Protein AF-A0A1M6DGV3-F1 (afdb_monomer_lite)

Organism: NCBI:txid1122934

Radius of gyration: 14.49 Å; chains: 1; bounding box: 33×33×36 Å

Sequence (141 aa):
MMNKRNLQEKLEALLSDGYGMMAEMGMEPFGEEERSLTAEIFCTYPDIEKGLNLAAAGQCFYCFCSLHNRIEENETAATLLGDYFFSRFSHFLIPLDSRQLIEEFSLYLQEESKDGVDGNRIFDTEKYRIFLNHISSEVEV

pLDDT: mean 90.17, std 9.99, range [46.84, 98.12]

Foldseek 3Di:
DADLVVLLVVLCVLCVVLQVLCVVQPHDGDDPCLSSLLSVQLRPQPDPLLSSLLSNLLSLQSLLQQLVVVCVRPVVSSVVSNVVSNVSSCVSVVVLVFPVVVVLSVVVVVVQVVVPVVPPDDPDVVVSSVSSNCCRPPGDD

Secondary structure (DSSP, 8-state):
---HHHHHHHHHHHHHHHHHHHHHTTPPPPPHHHHHHHHHHHTT-SSHHHHHHHHHHHHHHHHHHHHHHTTTT-HHHHHHHHHHHHHHHHHHHGGG--HHHHHHHHHHHHHHHHHHTTS-----HHHHHHHHHHHHHHS--

Structure (mmCIF, N/CA/C/O backbone):
data_AF-A0A1M6DGV3-F1
#
_entry.id   AF-A0A1M6DGV3-F1
#
loop_
_atom_site.group_PDB
_atom_site.id
_atom_site.type_symbol
_atom_site.label_atom_id
_atom_site.label_alt_id
_atom_site.label_comp_id
_atom_site.label_asym_id
_atom_site.label_entity_id
_atom_site.label_seq_id
_atom_site.pdbx_PDB_ins_code
_atom_site.Cartn_x
_atom_site.Cartn_y
_atom_site.Cartn_z
_atom_site.occupancy
_atom_site.B_iso_or_equiv
_atom_site.auth_seq_id
_atom_site.auth_comp_id
_atom_site.auth_asym_id
_atom_site.auth_atom_id
_atom_site.pdbx_PDB_model_num
ATOM 1 N N . MET A 1 1 ? -9.361 -10.117 17.135 1.00 63.41 1 MET A N 1
ATOM 2 C CA . MET A 1 1 ? -7.967 -10.106 16.646 1.00 63.41 1 MET A CA 1
ATOM 3 C C . MET A 1 1 ? -7.779 -11.246 15.665 1.00 63.41 1 MET A C 1
ATOM 5 O O . MET A 1 1 ? -8.182 -12.367 15.965 1.00 63.41 1 MET A O 1
ATOM 9 N N . MET A 1 2 ? -7.225 -10.952 14.494 1.00 81.12 2 MET A N 1
ATOM 10 C CA . MET A 1 2 ? -6.941 -11.932 13.446 1.00 81.12 2 MET A CA 1
ATOM 11 C C . MET A 1 2 ? -5.471 -12.344 13.565 1.00 81.12 2 MET A C 1
ATOM 1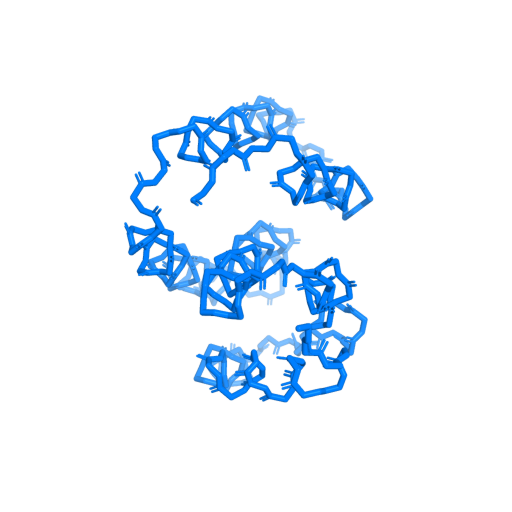3 O O . MET A 1 2 ? -4.626 -11.501 13.833 1.00 81.12 2 MET A O 1
ATOM 17 N N . ASN A 1 3 ? -5.122 -13.624 13.413 1.00 87.38 3 ASN A N 1
ATOM 18 C CA . ASN A 1 3 ? -3.695 -13.963 13.431 1.00 87.38 3 ASN A CA 1
ATOM 19 C C . ASN A 1 3 ? -3.013 -13.447 12.144 1.00 87.38 3 ASN A C 1
ATOM 21 O O . ASN A 1 3 ? -3.653 -13.363 11.093 1.00 87.38 3 ASN A O 1
ATOM 25 N N . LYS A 1 4 ? -1.719 -13.100 12.230 1.00 90.25 4 LYS A N 1
ATOM 26 C CA . LYS A 1 4 ? -0.932 -12.533 11.114 1.00 90.25 4 LYS A CA 1
ATOM 27 C C . LYS A 1 4 ? -1.109 -13.327 9.819 1.00 90.25 4 LYS A C 1
ATOM 29 O O . LYS A 1 4 ? -1.383 -12.751 8.774 1.00 90.25 4 LYS A O 1
ATOM 34 N N . ARG A 1 5 ? -1.010 -14.657 9.908 1.00 90.69 5 ARG A N 1
ATOM 35 C CA . ARG A 1 5 ? -1.108 -15.554 8.752 1.00 90.69 5 ARG A CA 1
ATOM 36 C C . ARG A 1 5 ? -2.456 -15.452 8.036 1.00 90.69 5 ARG A C 1
ATOM 38 O O . ARG A 1 5 ? -2.480 -15.358 6.818 1.00 90.69 5 ARG A O 1
ATOM 45 N N . ASN A 1 6 ? -3.568 -15.426 8.772 1.00 92.06 6 ASN A N 1
ATOM 46 C CA . ASN A 1 6 ? -4.893 -15.308 8.164 1.00 92.06 6 ASN A CA 1
ATOM 47 C C . ASN A 1 6 ? -5.096 -13.942 7.496 1.00 92.06 6 ASN A C 1
ATOM 49 O O . ASN A 1 6 ? -5.713 -13.872 6.436 1.00 92.06 6 ASN A O 1
ATOM 53 N N . LEU A 1 7 ? -4.572 -12.865 8.094 1.00 93.00 7 LEU A N 1
ATOM 54 C CA . LEU A 1 7 ? -4.618 -11.539 7.476 1.00 93.00 7 LEU A CA 1
ATOM 55 C C . LEU A 1 7 ? -3.773 -11.491 6.201 1.00 93.00 7 LEU A C 1
ATOM 57 O O . LEU A 1 7 ? -4.259 -11.010 5.184 1.00 93.00 7 LEU A O 1
ATOM 61 N N . GLN A 1 8 ? -2.563 -12.048 6.231 1.00 94.19 8 GLN A N 1
ATOM 62 C CA . GLN A 1 8 ? -1.700 -12.139 5.057 1.00 94.19 8 GLN A CA 1
ATOM 63 C C . GLN A 1 8 ? -2.378 -12.905 3.913 1.00 94.19 8 GLN A C 1
ATOM 65 O O . GLN A 1 8 ? -2.460 -12.382 2.810 1.00 94.19 8 GLN A O 1
ATOM 70 N N . GLU A 1 9 ? -2.940 -14.089 4.177 1.00 94.88 9 GLU A N 1
ATOM 71 C CA . GLU A 1 9 ? -3.641 -14.891 3.161 1.00 94.88 9 GLU A CA 1
ATOM 72 C C . GLU A 1 9 ? -4.814 -14.118 2.526 1.00 94.88 9 GLU A C 1
ATOM 74 O O . GLU A 1 9 ? -5.022 -14.167 1.313 1.00 94.88 9 GLU A O 1
ATOM 79 N N . LYS A 1 10 ? -5.568 -13.352 3.327 1.00 95.69 10 LYS A N 1
ATOM 80 C CA . LYS A 1 10 ? -6.653 -12.500 2.815 1.00 95.69 10 LYS A CA 1
ATOM 81 C C . LYS A 1 10 ? -6.139 -11.324 1.990 1.00 95.69 10 LYS A C 1
ATOM 83 O O . LYS A 1 10 ? -6.730 -11.022 0.959 1.00 95.69 10 LYS A O 1
ATOM 88 N N . LEU A 1 11 ? -5.069 -10.664 2.428 1.00 95.44 11 LEU A N 1
ATOM 89 C CA . LEU A 1 11 ? -4.461 -9.554 1.693 1.00 95.44 11 LEU A CA 1
ATOM 90 C C . LEU A 1 11 ? -3.899 -10.018 0.352 1.00 95.44 11 LEU A C 1
ATOM 92 O O . LEU A 1 11 ? -4.175 -9.395 -0.670 1.00 95.44 11 LEU A O 1
ATOM 96 N N . GLU A 1 12 ? -3.189 -11.145 0.336 1.00 94.31 12 GLU A N 1
ATOM 97 C CA . GLU A 1 12 ? -2.680 -11.747 -0.895 1.00 94.31 12 GLU A CA 1
ATOM 98 C C . GLU A 1 12 ? -3.820 -12.096 -1.853 1.00 94.31 12 GLU A C 1
ATOM 100 O O . GLU A 1 12 ? -3.728 -11.797 -3.041 1.00 94.31 12 GLU A O 1
ATOM 105 N N . ALA A 1 13 ? -4.934 -12.640 -1.352 1.00 96.31 13 ALA A N 1
ATOM 106 C CA . ALA A 1 13 ? -6.110 -12.894 -2.180 1.00 96.31 13 ALA A CA 1
ATOM 107 C C . ALA A 1 13 ? -6.705 -11.597 -2.760 1.00 96.31 13 ALA A C 1
ATOM 109 O O . ALA A 1 13 ? -6.991 -11.538 -3.956 1.00 96.31 13 ALA A O 1
ATOM 110 N N . LEU A 1 14 ? -6.847 -10.542 -1.948 1.00 96.62 14 LEU A N 1
ATOM 111 C CA . LEU A 1 14 ? -7.385 -9.244 -2.379 1.00 96.62 14 LEU A CA 1
ATOM 112 C C . LEU A 1 14 ? -6.508 -8.544 -3.427 1.00 96.62 14 LEU A C 1
ATOM 114 O O . LEU A 1 14 ? -7.033 -7.793 -4.255 1.00 96.62 14 LEU A O 1
ATOM 118 N N . LEU A 1 15 ? -5.194 -8.761 -3.376 1.00 95.94 15 LEU A N 1
ATOM 119 C CA . LEU A 1 15 ? -4.199 -8.098 -4.226 1.00 95.94 15 LEU A CA 1
ATOM 120 C C . LEU A 1 15 ? -3.666 -8.990 -5.351 1.00 95.94 15 LEU A C 1
ATOM 122 O O . LEU A 1 15 ? -2.869 -8.524 -6.166 1.00 95.94 15 LEU A O 1
ATOM 126 N N . SER A 1 16 ? -4.132 -10.237 -5.420 1.00 95.44 16 SER A N 1
ATOM 127 C CA . SER A 1 16 ? -3.675 -11.255 -6.369 1.00 95.44 16 SER A CA 1
ATOM 128 C C . SER A 1 16 ? -3.702 -10.778 -7.820 1.00 95.44 16 SER A C 1
ATOM 130 O O . SER A 1 16 ? -2.713 -10.966 -8.521 1.00 95.44 16 SER A O 1
ATOM 132 N N . ASP A 1 17 ? -4.761 -10.080 -8.241 1.00 95.25 17 ASP A N 1
ATOM 133 C CA . ASP A 1 17 ? -4.861 -9.506 -9.589 1.00 95.25 17 ASP A CA 1
ATOM 134 C C . ASP A 1 17 ? -3.718 -8.525 -9.886 1.00 95.25 17 ASP A C 1
ATOM 136 O O . ASP A 1 17 ? -3.099 -8.591 -10.942 1.00 95.25 17 ASP A O 1
ATOM 140 N N . GLY A 1 18 ? -3.387 -7.643 -8.934 1.00 94.88 18 GLY A N 1
ATOM 141 C CA . GLY A 1 18 ? -2.299 -6.677 -9.104 1.00 94.88 18 GLY A CA 1
ATOM 142 C C . GLY A 1 18 ? -0.939 -7.360 -9.206 1.00 94.88 18 GLY A C 1
ATOM 143 O O . GLY A 1 18 ? -0.139 -7.026 -10.075 1.00 94.88 18 GLY A O 1
ATOM 144 N N . TYR A 1 19 ? -0.693 -8.360 -8.357 1.00 94.31 19 TYR A N 1
ATOM 145 C CA . TYR A 1 19 ? 0.537 -9.154 -8.412 1.00 94.31 19 TYR A CA 1
ATOM 146 C C . TYR A 1 19 ? 0.633 -10.011 -9.681 1.00 94.31 19 TYR A C 1
ATOM 148 O O . TYR A 1 19 ? 1.723 -10.170 -10.226 1.00 94.31 19 TYR A O 1
ATOM 156 N N . GLY A 1 20 ? -0.492 -10.527 -10.181 1.00 95.06 20 GLY A N 1
ATOM 157 C CA . GLY A 1 20 ? -0.563 -11.228 -11.461 1.00 95.06 20 GLY A CA 1
ATOM 158 C C . GLY A 1 20 ? -0.209 -10.310 -12.630 1.00 95.06 20 GLY A C 1
ATOM 159 O O . GLY A 1 20 ? 0.657 -10.651 -13.433 1.00 95.06 20 GLY A O 1
ATOM 160 N N . MET A 1 21 ? -0.792 -9.106 -12.665 1.00 95.50 21 MET A N 1
ATOM 161 C CA . MET A 1 21 ? -0.493 -8.097 -13.687 1.00 95.50 21 MET A CA 1
ATOM 162 C C . MET A 1 21 ? 0.988 -7.698 -13.691 1.00 95.50 21 MET A C 1
ATOM 164 O O . MET A 1 21 ? 1.558 -7.529 -14.763 1.00 95.50 21 MET A O 1
ATOM 168 N N . MET A 1 22 ? 1.648 -7.609 -12.527 1.00 94.50 22 MET A N 1
ATOM 169 C CA . MET A 1 22 ? 3.098 -7.358 -12.470 1.00 94.50 22 MET A CA 1
ATOM 170 C C . MET A 1 22 ? 3.890 -8.385 -13.284 1.00 94.50 22 MET A C 1
ATOM 172 O O . MET A 1 22 ? 4.712 -8.006 -14.120 1.00 94.50 22 MET A O 1
ATOM 176 N N . ALA A 1 23 ? 3.605 -9.674 -13.083 1.00 90.31 23 ALA A N 1
ATOM 177 C CA . ALA A 1 23 ? 4.280 -10.750 -13.799 1.00 90.31 23 ALA A CA 1
ATOM 178 C C . ALA A 1 23 ? 3.958 -10.728 -15.303 1.00 90.31 23 ALA A C 1
ATOM 180 O O . ALA A 1 23 ? 4.855 -10.884 -16.130 1.00 90.31 23 ALA A O 1
ATOM 181 N N . GLU A 1 24 ? 2.695 -10.489 -15.672 1.00 94.75 24 GLU A N 1
ATOM 182 C CA . GLU A 1 24 ? 2.263 -10.389 -17.075 1.00 94.75 24 GLU A CA 1
ATOM 183 C C . GLU A 1 24 ? 2.924 -9.219 -17.816 1.00 94.75 24 GLU A C 1
ATOM 185 O O . GLU A 1 24 ? 3.211 -9.317 -19.010 1.00 94.75 24 GLU A O 1
ATOM 190 N N . MET A 1 25 ? 3.202 -8.125 -17.106 1.00 94.81 25 MET A N 1
ATOM 191 C CA . MET A 1 25 ? 3.859 -6.933 -17.644 1.00 94.81 25 MET A CA 1
ATOM 192 C C . MET A 1 25 ? 5.394 -6.996 -17.570 1.00 94.81 25 MET A C 1
ATOM 194 O O . MET A 1 25 ? 6.069 -6.033 -17.940 1.00 94.81 25 MET A O 1
ATOM 198 N N . GLY A 1 26 ? 5.954 -8.129 -17.132 1.00 91.38 26 GLY A N 1
ATOM 199 C CA . GLY A 1 26 ? 7.395 -8.372 -17.101 1.00 91.38 26 GLY A CA 1
ATOM 200 C C . GLY A 1 26 ? 8.137 -7.659 -15.970 1.00 91.38 26 GLY A C 1
ATOM 201 O O . GLY A 1 26 ? 9.326 -7.394 -16.120 1.00 91.38 26 GLY A O 1
ATOM 202 N N . MET A 1 27 ? 7.458 -7.333 -14.866 1.00 94.00 27 MET A N 1
ATOM 203 C CA . MET A 1 27 ? 8.094 -6.825 -13.648 1.00 94.00 27 MET A CA 1
ATOM 204 C C . MET A 1 27 ? 8.343 -7.957 -12.652 1.00 94.00 27 MET A C 1
ATOM 206 O O . MET A 1 27 ? 7.503 -8.844 -12.480 1.00 94.00 27 MET A O 1
ATOM 210 N N . GLU A 1 28 ? 9.466 -7.894 -11.935 1.00 92.19 28 GLU A N 1
ATO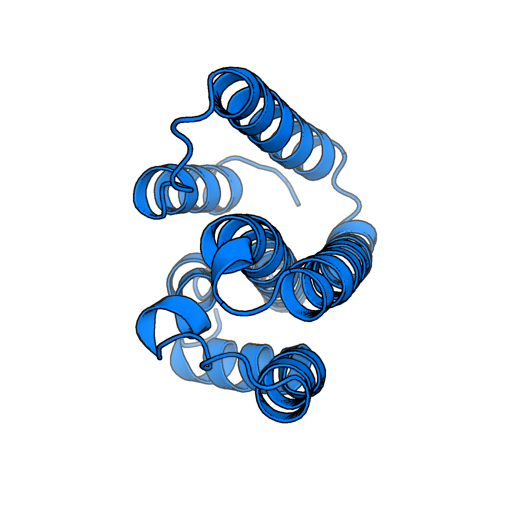M 211 C CA . GLU A 1 28 ? 9.736 -8.851 -10.858 1.00 92.19 28 GLU A CA 1
ATOM 212 C C . GLU A 1 28 ? 8.682 -8.710 -9.737 1.00 92.19 28 GLU A C 1
ATOM 214 O O . GLU A 1 28 ? 8.319 -7.591 -9.348 1.00 92.19 28 GLU A O 1
ATOM 219 N N . PRO A 1 29 ? 8.147 -9.804 -9.185 1.00 90.69 29 PRO A N 1
ATOM 220 C CA . PRO A 1 29 ? 7.188 -9.713 -8.094 1.00 90.69 29 PRO A CA 1
ATOM 221 C C . PRO A 1 29 ? 7.857 -9.175 -6.821 1.00 90.69 29 PRO A C 1
ATOM 223 O O . PRO A 1 29 ? 9.015 -9.472 -6.541 1.00 90.69 29 PRO A O 1
ATOM 226 N N . PHE A 1 30 ? 7.101 -8.430 -6.011 1.00 92.75 30 PHE A N 1
ATOM 227 C CA . PHE A 1 30 ? 7.534 -8.052 -4.659 1.00 92.75 30 PHE A CA 1
ATOM 228 C C . PHE A 1 30 ? 7.875 -9.291 -3.822 1.00 92.75 30 PHE A C 1
ATOM 230 O O . PHE A 1 30 ? 7.190 -10.312 -3.931 1.00 92.75 30 PHE A O 1
ATOM 237 N N . GLY A 1 31 ? 8.891 -9.199 -2.965 1.00 92.19 31 GLY A N 1
ATOM 238 C CA . GLY A 1 31 ? 9.289 -10.258 -2.039 1.00 92.19 31 GLY A CA 1
ATOM 239 C C . GLY A 1 31 ? 8.236 -10.551 -0.962 1.00 92.19 31 GLY A C 1
ATOM 240 O O . GLY A 1 31 ? 7.288 -9.796 -0.759 1.00 92.19 31 GLY A O 1
ATOM 241 N N . GLU A 1 32 ? 8.389 -11.664 -0.238 1.00 90.94 32 GLU A N 1
ATOM 242 C CA . GLU A 1 32 ? 7.437 -12.063 0.815 1.00 90.94 32 GLU A CA 1
ATOM 243 C C . GLU A 1 32 ? 7.338 -11.032 1.953 1.00 90.94 32 GLU A C 1
ATOM 245 O O . GLU A 1 32 ? 6.241 -10.728 2.424 1.00 90.94 32 GLU A O 1
ATOM 250 N N . GLU A 1 33 ? 8.465 -10.453 2.368 1.00 91.06 33 GLU A N 1
ATOM 251 C CA . GLU A 1 33 ? 8.496 -9.410 3.401 1.00 91.06 33 GLU A CA 1
ATOM 252 C C . GLU A 1 33 ? 7.739 -8.151 2.955 1.00 91.06 33 GLU A C 1
ATOM 254 O O . GLU A 1 33 ? 6.933 -7.608 3.709 1.00 91.06 33 GLU A O 1
ATOM 259 N N . GLU A 1 34 ? 7.917 -7.737 1.699 1.00 92.00 34 GLU A N 1
ATOM 260 C CA . GLU A 1 34 ? 7.223 -6.584 1.119 1.00 92.00 34 GLU A CA 1
ATOM 261 C C . GLU A 1 34 ? 5.710 -6.831 1.010 1.00 92.00 34 GLU A C 1
ATOM 263 O O . GLU A 1 34 ? 4.909 -5.955 1.341 1.00 92.00 34 GLU A O 1
ATOM 268 N N . ARG A 1 35 ? 5.298 -8.040 0.601 1.00 92.00 35 ARG A N 1
ATOM 269 C CA . ARG A 1 35 ? 3.877 -8.422 0.480 1.00 92.00 35 ARG A CA 1
ATOM 270 C C . ARG A 1 35 ? 3.171 -8.612 1.826 1.00 92.00 35 ARG A C 1
ATOM 272 O O . ARG A 1 35 ? 1.945 -8.558 1.875 1.00 92.00 35 ARG A O 1
ATOM 279 N N . SER A 1 36 ? 3.916 -8.839 2.907 1.00 90.88 36 SER A N 1
ATOM 280 C CA . SER A 1 36 ? 3.367 -9.085 4.251 1.00 90.88 36 SER A CA 1
ATOM 281 C C . SER A 1 36 ? 3.491 -7.897 5.211 1.00 90.88 36 SER A C 1
ATOM 283 O O . SER A 1 36 ? 2.995 -7.981 6.339 1.00 90.88 36 SER A O 1
ATOM 285 N N . LEU A 1 37 ? 4.081 -6.782 4.760 1.00 92.94 37 LEU A N 1
ATOM 286 C CA . LEU A 1 37 ? 4.364 -5.586 5.560 1.00 92.94 37 LEU A CA 1
ATOM 287 C C . LEU A 1 37 ? 3.157 -5.124 6.387 1.00 92.94 37 LEU A C 1
ATOM 289 O O . LEU A 1 37 ? 3.236 -4.982 7.606 1.00 92.94 37 LEU A O 1
ATOM 293 N N . THR A 1 38 ? 2.019 -4.911 5.730 1.00 94.88 38 THR A N 1
ATOM 294 C CA . THR A 1 38 ? 0.808 -4.407 6.396 1.00 94.88 38 THR A CA 1
ATOM 295 C C . THR A 1 38 ? 0.102 -5.466 7.235 1.00 94.88 38 THR A C 1
ATOM 297 O O . THR A 1 38 ? -0.456 -5.146 8.286 1.00 94.88 38 THR A O 1
ATOM 300 N N . ALA A 1 39 ? 0.171 -6.738 6.831 1.00 92.94 39 ALA A N 1
ATOM 301 C CA . ALA A 1 39 ? -0.381 -7.847 7.604 1.00 92.94 39 ALA A CA 1
ATOM 302 C C . ALA A 1 39 ? 0.254 -7.926 8.997 1.00 92.94 39 ALA A C 1
ATOM 304 O O . ALA A 1 39 ? -0.403 -8.261 9.979 1.00 92.94 39 ALA A O 1
ATOM 305 N N . GLU A 1 40 ? 1.545 -7.619 9.081 1.00 91.06 40 GLU A N 1
ATOM 306 C CA . GLU A 1 40 ? 2.305 -7.637 10.321 1.00 91.06 40 GLU A CA 1
ATOM 307 C C . GLU A 1 40 ? 1.845 -6.548 11.301 1.00 91.06 40 GLU A C 1
ATOM 309 O O . GLU A 1 40 ? 1.721 -6.813 12.495 1.00 91.06 40 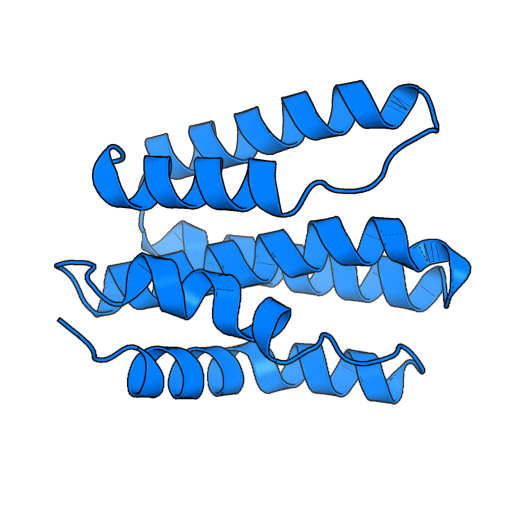GLU A O 1
ATOM 314 N N . ILE A 1 41 ? 1.506 -5.367 10.783 1.00 91.75 41 ILE A N 1
ATOM 315 C CA . ILE A 1 41 ? 1.124 -4.187 11.571 1.00 91.75 41 ILE A CA 1
ATOM 316 C C . ILE A 1 41 ? -0.338 -4.271 12.022 1.00 91.75 41 ILE A C 1
ATOM 318 O O . ILE A 1 41 ? -0.647 -4.082 13.195 1.00 91.75 41 ILE A O 1
ATOM 322 N N . PHE A 1 42 ? -1.253 -4.614 11.114 1.00 93.50 42 PHE A N 1
ATOM 323 C CA . PHE A 1 42 ? -2.693 -4.524 11.378 1.00 93.50 42 PHE A CA 1
ATOM 324 C C . PHE A 1 42 ? -3.328 -5.826 11.888 1.00 93.50 42 PHE A C 1
ATOM 326 O O . PHE A 1 42 ? -4.533 -5.866 12.137 1.00 93.50 42 PHE A O 1
ATOM 333 N N . CYS A 1 43 ? -2.564 -6.908 12.094 1.00 89.50 43 CYS A N 1
ATOM 334 C CA . CYS A 1 43 ? -3.136 -8.170 12.592 1.00 89.50 43 CYS A CA 1
ATOM 335 C C . CYS A 1 43 ? -3.764 -8.046 13.994 1.00 89.50 43 CYS A C 1
ATOM 337 O O . CYS A 1 43 ? -4.714 -8.758 14.335 1.00 89.50 43 CYS A O 1
ATOM 339 N N . THR A 1 44 ? -3.284 -7.101 14.797 1.00 88.19 44 THR A N 1
ATOM 340 C CA . THR A 1 44 ? -3.788 -6.827 16.146 1.00 88.19 44 THR A CA 1
ATOM 341 C C . THR A 1 44 ? -4.919 -5.799 16.176 1.00 88.19 44 THR A C 1
ATOM 343 O O . THR A 1 44 ? -5.435 -5.528 17.262 1.00 88.19 44 THR A O 1
ATOM 346 N N . TYR A 1 45 ? -5.346 -5.267 15.022 1.00 89.25 45 TYR A N 1
ATOM 347 C CA . TYR A 1 45 ? -6.371 -4.228 14.971 1.00 89.25 45 TYR A CA 1
ATOM 348 C C . TYR A 1 45 ? -7.693 -4.723 15.603 1.00 89.25 45 TYR A C 1
ATOM 350 O O . TYR A 1 45 ? -8.096 -5.872 15.355 1.00 89.25 45 TYR A O 1
ATOM 358 N N . PRO A 1 46 ? -8.364 -3.918 16.456 1.00 87.69 46 PRO A N 1
ATOM 359 C CA . PRO A 1 46 ? -9.528 -4.382 17.216 1.00 87.69 46 PRO A CA 1
ATOM 360 C C . PRO A 1 46 ? -10.701 -4.813 16.331 1.00 87.69 46 PRO A C 1
ATOM 362 O O . PRO A 1 46 ? -11.305 -5.864 16.570 1.00 87.69 46 PRO A O 1
ATOM 365 N N . ASP A 1 47 ? -10.988 -4.019 15.301 1.00 90.31 47 ASP A N 1
ATOM 366 C CA . ASP A 1 47 ? -12.022 -4.285 14.308 1.00 90.31 47 ASP A CA 1
ATOM 367 C C . ASP A 1 47 ? -11.419 -5.040 13.115 1.00 90.31 47 ASP A C 1
ATOM 369 O O . ASP A 1 47 ? -10.528 -4.553 12.424 1.00 90.31 47 ASP A O 1
ATOM 373 N N . ILE A 1 48 ? -11.891 -6.264 12.881 1.00 89.88 48 ILE A N 1
ATOM 374 C CA . ILE A 1 48 ? -11.313 -7.151 11.864 1.00 89.88 48 ILE A CA 1
ATOM 375 C C . ILE A 1 48 ? -11.558 -6.620 10.448 1.00 89.88 48 ILE A C 1
ATOM 377 O O . ILE A 1 48 ? -10.691 -6.773 9.588 1.00 89.88 48 ILE A O 1
ATOM 381 N N . GLU A 1 49 ? -12.725 -6.031 10.189 1.00 91.50 49 GLU A N 1
ATOM 382 C CA . GLU A 1 49 ? -13.091 -5.556 8.855 1.00 91.50 49 GLU A CA 1
ATOM 383 C C . GLU A 1 49 ? -12.357 -4.256 8.537 1.00 91.50 49 GLU A C 1
ATOM 385 O O . GLU A 1 49 ? -11.695 -4.162 7.499 1.00 91.50 49 GLU A O 1
ATOM 390 N N . LYS A 1 50 ? -12.372 -3.299 9.473 1.00 91.81 50 LYS A N 1
ATOM 391 C CA . LYS A 1 50 ? -11.598 -2.059 9.328 1.00 91.81 50 LYS A CA 1
ATOM 392 C C . LYS A 1 50 ? -10.102 -2.343 9.247 1.00 91.81 50 LYS A C 1
ATOM 394 O O . LYS A 1 50 ? -9.428 -1.782 8.392 1.00 91.81 50 LYS A O 1
ATOM 399 N N . GLY A 1 51 ? -9.591 -3.266 10.063 1.00 93.12 51 GLY A N 1
ATOM 400 C CA . GLY A 1 51 ? -8.189 -3.678 10.030 1.00 93.12 51 GLY A CA 1
ATOM 401 C C . GLY A 1 51 ? -7.782 -4.296 8.690 1.00 93.12 51 GLY A C 1
ATOM 402 O O . GLY A 1 51 ? -6.709 -3.990 8.179 1.00 93.12 51 GLY A O 1
ATOM 403 N N . LEU A 1 52 ? -8.644 -5.120 8.080 1.00 95.06 52 LEU A N 1
ATOM 404 C CA . LEU A 1 52 ? -8.394 -5.683 6.750 1.00 95.06 52 LEU A CA 1
ATOM 405 C C . LEU A 1 52 ? -8.393 -4.601 5.662 1.00 95.06 52 LEU A C 1
ATOM 407 O O . LEU A 1 52 ? -7.486 -4.589 4.833 1.00 95.06 52 LEU A O 1
ATOM 411 N N . ASN A 1 53 ? -9.372 -3.693 5.677 1.00 95.62 53 ASN A N 1
ATOM 412 C CA . ASN A 1 53 ? -9.446 -2.581 4.725 1.00 95.62 53 ASN A CA 1
ATOM 413 C C . ASN A 1 53 ? -8.251 -1.630 4.871 1.00 95.62 53 ASN A C 1
ATOM 415 O O . ASN A 1 53 ? -7.639 -1.259 3.873 1.00 95.62 53 ASN A O 1
ATOM 419 N N . LEU A 1 54 ? -7.854 -1.296 6.101 1.00 95.56 54 LEU A N 1
ATOM 420 C CA . LEU A 1 54 ? -6.700 -0.440 6.364 1.00 95.56 54 LEU A CA 1
ATOM 421 C C . LEU A 1 54 ? -5.389 -1.106 5.937 1.00 95.56 54 LEU A C 1
ATOM 423 O O . LEU A 1 54 ? -4.552 -0.465 5.302 1.00 95.56 54 LEU A O 1
ATOM 427 N N . ALA A 1 55 ? -5.234 -2.405 6.202 1.00 96.62 55 ALA A N 1
ATOM 428 C CA . ALA A 1 55 ? -4.083 -3.162 5.729 1.00 96.62 55 ALA A CA 1
ATOM 429 C C . ALA A 1 55 ? -4.032 -3.229 4.196 1.00 96.62 55 ALA A C 1
ATOM 431 O O . ALA A 1 55 ? -2.976 -3.009 3.609 1.00 96.62 55 ALA A O 1
ATOM 432 N N . ALA A 1 56 ? -5.169 -3.462 3.533 1.00 97.69 56 ALA A N 1
ATOM 433 C CA . ALA A 1 56 ? -5.248 -3.499 2.076 1.00 97.69 56 ALA A CA 1
ATOM 434 C C . ALA A 1 56 ? -4.953 -2.127 1.452 1.00 97.69 56 ALA A C 1
ATOM 436 O O . ALA A 1 56 ? -4.199 -2.050 0.480 1.00 97.69 56 ALA A O 1
ATOM 437 N N . ALA A 1 57 ? -5.483 -1.046 2.035 1.00 97.75 57 ALA A N 1
ATOM 438 C CA . ALA A 1 57 ? -5.174 0.322 1.637 1.00 97.75 57 ALA A CA 1
ATOM 439 C C . ALA A 1 57 ? -3.671 0.606 1.789 1.00 97.75 57 ALA A C 1
ATOM 441 O O . ALA A 1 57 ? -3.023 1.006 0.822 1.00 97.75 57 ALA A O 1
ATOM 442 N N . GLY A 1 58 ? -3.091 0.316 2.956 1.00 97.44 58 GLY A N 1
ATOM 443 C CA . GLY A 1 58 ? -1.657 0.479 3.189 1.00 97.44 58 GLY A CA 1
ATOM 444 C C . GLY A 1 58 ? -0.809 -0.335 2.206 1.00 97.44 58 GLY A C 1
ATOM 445 O O . GLY A 1 58 ? 0.131 0.181 1.614 1.00 97.44 58 GLY A O 1
ATOM 446 N N . GLN A 1 59 ? -1.173 -1.589 1.936 1.00 97.88 59 GLN A N 1
ATOM 447 C CA . GLN A 1 59 ? -0.409 -2.429 1.016 1.00 97.88 59 GLN A CA 1
ATOM 448 C C . GLN A 1 59 ? -0.484 -1.911 -0.424 1.00 97.88 59 GLN A C 1
ATOM 450 O O . GLN A 1 59 ? 0.518 -1.923 -1.135 1.00 97.88 59 GLN A O 1
ATOM 455 N N . CYS A 1 60 ? -1.647 -1.415 -0.850 1.00 97.94 60 CYS A N 1
ATOM 456 C CA . CYS A 1 60 ? -1.802 -0.767 -2.150 1.00 97.94 60 CYS A CA 1
ATOM 457 C C . CYS A 1 60 ? -0.947 0.502 -2.252 1.00 97.94 60 CYS A C 1
ATOM 459 O O . CYS A 1 60 ? -0.264 0.704 -3.253 1.00 97.94 60 CYS A O 1
ATOM 461 N N . PHE A 1 61 ? -0.954 1.341 -1.215 1.00 96.81 61 PHE A N 1
ATOM 462 C CA . PHE A 1 61 ? -0.170 2.573 -1.188 1.00 96.81 61 PHE A CA 1
ATOM 463 C C . PHE A 1 61 ? 1.340 2.293 -1.190 1.00 96.81 61 PHE A C 1
ATOM 465 O O . PHE A 1 61 ? 2.087 2.951 -1.912 1.00 96.81 61 PHE A O 1
ATOM 472 N N . TYR A 1 62 ? 1.780 1.267 -0.456 1.00 96.25 62 TYR A N 1
ATOM 473 C CA . TYR A 1 62 ? 3.142 0.742 -0.537 1.00 96.25 62 TYR A CA 1
ATOM 474 C C . TYR A 1 62 ? 3.507 0.356 -1.972 1.00 96.25 62 TYR A C 1
ATOM 476 O O . TYR A 1 62 ? 4.495 0.851 -2.505 1.00 96.25 62 TYR A O 1
ATOM 484 N N . CYS A 1 63 ? 2.693 -0.486 -2.622 1.00 95.75 63 CYS A N 1
ATOM 485 C CA . CYS A 1 63 ? 2.956 -0.929 -3.990 1.00 95.75 63 CYS A CA 1
ATOM 486 C C . CYS A 1 63 ? 3.035 0.256 -4.960 1.00 95.75 63 CYS A C 1
ATOM 488 O O . CYS A 1 63 ? 3.962 0.312 -5.761 1.00 95.75 63 CYS A O 1
ATOM 490 N N . PHE A 1 64 ? 2.123 1.225 -4.849 1.00 95.19 64 PHE A N 1
ATOM 491 C CA . PHE A 1 64 ? 2.147 2.463 -5.630 1.00 95.19 64 PHE A CA 1
ATOM 492 C C . PHE A 1 64 ? 3.472 3.230 -5.480 1.00 95.19 64 PHE A C 1
ATOM 494 O O . PHE A 1 64 ? 4.107 3.567 -6.478 1.00 95.19 64 PHE A O 1
ATOM 501 N N . CYS A 1 65 ? 3.920 3.479 -4.248 1.00 92.06 65 CYS A N 1
ATOM 502 C CA . CYS A 1 65 ? 5.169 4.199 -4.003 1.00 92.06 65 CYS A CA 1
ATOM 503 C C . CYS A 1 65 ? 6.397 3.403 -4.469 1.00 92.06 65 CYS A C 1
ATOM 505 O O . CYS A 1 65 ? 7.274 3.960 -5.129 1.00 92.06 65 CYS A O 1
ATOM 507 N N . SER A 1 66 ? 6.447 2.102 -4.175 1.00 92.62 66 SER A N 1
ATOM 508 C CA . SER A 1 66 ? 7.572 1.240 -4.543 1.00 92.62 66 SER A CA 1
ATOM 509 C C . SER A 1 66 ? 7.700 1.046 -6.054 1.00 92.62 66 SER A C 1
ATOM 511 O O . SER A 1 66 ? 8.815 0.963 -6.559 1.00 92.62 66 SER A O 1
ATOM 513 N N . LEU A 1 67 ? 6.592 1.004 -6.802 1.00 92.50 67 LEU A N 1
ATOM 514 C CA . LEU A 1 67 ? 6.628 0.869 -8.263 1.00 92.50 67 LEU A CA 1
ATOM 515 C C . LEU A 1 67 ? 7.285 2.069 -8.944 1.00 92.50 67 LEU A C 1
ATOM 517 O O . LEU A 1 67 ? 8.005 1.883 -9.921 1.00 92.50 67 LEU A O 1
ATOM 521 N N . HIS A 1 68 ? 7.127 3.279 -8.406 1.00 86.38 68 HIS A N 1
ATOM 522 C CA . HIS A 1 68 ? 7.808 4.454 -8.950 1.00 86.38 68 HIS A CA 1
ATOM 523 C C . HIS A 1 68 ? 9.336 4.388 -8.818 1.00 86.38 68 HIS A C 1
ATOM 525 O O . HIS A 1 68 ? 10.033 4.907 -9.685 1.00 86.38 68 HIS A O 1
ATOM 531 N N . ASN A 1 69 ? 9.873 3.692 -7.809 1.00 87.25 69 ASN A N 1
ATOM 532 C CA . ASN A 1 69 ? 11.315 3.420 -7.731 1.00 87.25 69 ASN A CA 1
ATOM 533 C C . ASN A 1 69 ? 11.783 2.393 -8.774 1.00 87.25 69 ASN A C 1
ATOM 535 O O . ASN A 1 69 ? 12.975 2.281 -9.040 1.00 87.25 69 ASN A O 1
ATOM 539 N N . ARG A 1 70 ? 10.860 1.599 -9.320 1.00 89.88 70 ARG A N 1
ATOM 540 C CA . ARG A 1 70 ? 11.134 0.490 -10.243 1.00 89.88 70 ARG A CA 1
ATOM 541 C C . ARG A 1 70 ? 10.865 0.875 -11.697 1.00 89.88 70 ARG A C 1
ATOM 543 O O . ARG A 1 70 ? 10.772 0.012 -12.567 1.00 89.88 70 ARG A O 1
ATOM 550 N N . ILE A 1 71 ? 10.757 2.176 -11.971 1.00 89.12 71 ILE A N 1
ATOM 551 C CA . ILE A 1 71 ? 10.472 2.717 -13.303 1.00 89.12 71 ILE A CA 1
ATOM 552 C C . ILE A 1 71 ? 11.545 2.327 -14.333 1.00 89.12 71 ILE A C 1
ATOM 554 O O . ILE A 1 71 ? 11.231 2.154 -15.506 1.00 89.12 71 ILE A O 1
ATOM 558 N N . GLU A 1 72 ? 12.790 2.114 -13.891 1.00 88.81 72 GLU A N 1
ATOM 559 C CA . GLU A 1 72 ? 13.898 1.669 -14.746 1.00 88.81 72 GLU A CA 1
ATOM 560 C C . GLU A 1 72 ? 13.746 0.219 -15.233 1.00 88.81 72 GLU A C 1
ATOM 562 O O . GLU A 1 72 ? 14.313 -0.134 -16.266 1.00 88.81 72 GLU A O 1
ATOM 567 N N . GLU A 1 73 ? 12.979 -0.624 -14.529 1.00 90.69 73 GLU A N 1
ATOM 568 C CA . GLU A 1 73 ? 12.716 -2.001 -14.965 1.00 90.69 73 GLU A CA 1
ATOM 569 C C . GLU A 1 73 ? 11.771 -2.023 -16.171 1.00 90.69 73 GLU A C 1
ATOM 571 O O . GLU A 1 73 ? 12.036 -2.688 -17.173 1.00 90.69 73 GLU A O 1
ATOM 576 N N . ASN A 1 74 ? 10.658 -1.292 -16.065 1.00 92.81 74 ASN A N 1
ATOM 577 C CA . ASN A 1 74 ? 9.676 -1.105 -17.127 1.00 92.81 74 ASN A CA 1
ATOM 578 C C . ASN A 1 74 ? 8.781 0.099 -16.797 1.00 92.81 74 ASN A C 1
ATOM 580 O O . ASN A 1 74 ? 7.818 -0.026 -16.041 1.00 92.81 74 ASN A O 1
ATOM 584 N N . GLU A 1 75 ? 9.074 1.252 -17.399 1.00 93.06 75 GLU A N 1
ATOM 585 C CA . GLU A 1 75 ? 8.379 2.517 -17.128 1.00 93.06 75 GLU A CA 1
ATOM 586 C C . GLU A 1 75 ? 6.864 2.409 -17.335 1.00 93.06 75 GLU A C 1
ATOM 588 O O . GLU A 1 75 ? 6.079 2.793 -16.471 1.00 93.06 75 GLU A O 1
ATOM 593 N N . THR A 1 76 ? 6.441 1.819 -18.457 1.00 93.56 76 THR A N 1
ATOM 594 C CA . THR A 1 76 ? 5.014 1.688 -18.786 1.00 93.56 76 THR A CA 1
ATOM 595 C C . THR A 1 76 ? 4.290 0.798 -17.781 1.00 93.56 76 THR A C 1
ATOM 597 O O . THR A 1 76 ? 3.182 1.126 -17.354 1.00 93.56 76 THR A O 1
ATOM 600 N N . ALA A 1 77 ? 4.907 -0.319 -17.389 1.00 95.25 77 ALA A N 1
ATOM 601 C CA . ALA A 1 77 ? 4.327 -1.204 -16.389 1.00 95.25 77 ALA A CA 1
ATOM 602 C C . ALA A 1 77 ? 4.257 -0.531 -15.018 1.00 95.25 77 ALA A C 1
ATOM 604 O O . ALA A 1 77 ? 3.189 -0.522 -14.411 1.00 95.25 77 ALA A O 1
ATOM 605 N N . ALA A 1 78 ? 5.349 0.093 -14.572 1.00 94.06 78 ALA A N 1
ATOM 606 C CA . ALA A 1 78 ? 5.422 0.787 -13.294 1.00 94.06 78 ALA A CA 1
ATOM 607 C C . ALA A 1 78 ? 4.343 1.873 -13.164 1.00 94.06 78 ALA A C 1
ATOM 609 O O . ALA A 1 78 ? 3.656 1.923 -12.144 1.00 94.06 78 ALA A O 1
ATOM 610 N N . THR A 1 79 ? 4.133 2.688 -14.204 1.00 93.12 79 THR A N 1
ATOM 611 C CA . THR A 1 79 ? 3.081 3.715 -14.213 1.00 93.12 79 THR A CA 1
ATOM 612 C C . THR A 1 79 ? 1.680 3.105 -14.157 1.00 93.12 79 THR A C 1
ATOM 614 O O . THR A 1 79 ? 0.892 3.470 -13.289 1.00 93.12 79 THR A O 1
ATOM 617 N N . LEU A 1 80 ? 1.362 2.147 -15.037 1.00 96.00 80 LEU A N 1
ATOM 618 C CA . LEU A 1 80 ? 0.017 1.557 -15.101 1.00 96.00 80 LEU A CA 1
ATOM 619 C C . LEU A 1 80 ? -0.343 0.780 -13.830 1.00 96.00 80 LEU A C 1
ATOM 621 O O . LEU A 1 80 ? -1.466 0.874 -13.334 1.00 96.00 80 LEU A O 1
ATOM 625 N N . LEU A 1 81 ? 0.611 0.024 -13.288 1.00 96.75 81 LEU A N 1
ATOM 626 C CA . LEU A 1 81 ? 0.436 -0.689 -12.027 1.00 96.75 81 LEU A CA 1
ATOM 627 C C . LEU A 1 81 ? 0.361 0.286 -10.851 1.00 96.75 81 LEU A C 1
ATOM 629 O O . LEU A 1 81 ? -0.437 0.067 -9.943 1.00 96.75 81 LEU A O 1
ATOM 633 N N . GLY A 1 82 ? 1.131 1.377 -10.881 1.00 95.62 82 GLY A N 1
ATOM 634 C CA . GLY A 1 82 ? 1.032 2.464 -9.912 1.00 95.62 82 GLY A CA 1
ATOM 635 C C . GLY A 1 82 ? -0.387 3.030 -9.857 1.00 95.62 82 GLY A C 1
ATOM 636 O O . GLY A 1 82 ? -1.009 3.017 -8.794 1.00 95.62 82 GLY A O 1
ATOM 637 N N . ASP A 1 83 ? -0.941 3.429 -11.002 1.00 95.88 83 ASP A N 1
ATOM 638 C CA . ASP A 1 83 ? -2.315 3.935 -11.109 1.00 95.88 83 ASP A CA 1
ATOM 639 C C . ASP A 1 83 ? -3.350 2.905 -10.630 1.00 95.88 83 ASP A C 1
ATOM 641 O O . ASP A 1 83 ? -4.286 3.238 -9.894 1.00 95.88 83 ASP A O 1
ATOM 645 N N . TYR A 1 84 ? -3.165 1.633 -10.998 1.00 97.44 84 TYR A N 1
ATOM 646 C CA . TYR A 1 84 ? -4.012 0.537 -10.536 1.00 97.44 84 TYR A CA 1
ATOM 647 C C . TYR A 1 84 ? -3.999 0.414 -9.007 1.00 97.44 84 TYR A C 1
ATOM 649 O O . TYR A 1 84 ? -5.059 0.429 -8.373 1.00 97.44 84 TYR A O 1
ATOM 657 N N . PHE A 1 85 ? -2.820 0.328 -8.389 1.00 97.44 85 PHE A N 1
ATOM 658 C CA . PHE A 1 85 ? -2.709 0.205 -6.939 1.00 97.44 85 PHE A CA 1
ATOM 659 C C . PHE A 1 85 ? -3.197 1.468 -6.225 1.00 97.44 85 PHE A C 1
ATOM 661 O O . PHE A 1 85 ? -3.853 1.351 -5.195 1.00 97.44 85 PHE A O 1
ATOM 668 N N . PHE A 1 86 ? -2.998 2.663 -6.782 1.00 96.56 86 PHE A N 1
ATOM 669 C CA . PHE A 1 86 ? -3.549 3.894 -6.212 1.00 96.56 86 PHE A CA 1
ATOM 670 C C . PHE A 1 86 ? -5.090 3.930 -6.259 1.00 96.56 86 PHE A C 1
ATOM 672 O O . PHE A 1 86 ? -5.755 4.357 -5.307 1.00 96.56 86 PHE A O 1
ATOM 679 N N . SER A 1 87 ? -5.686 3.401 -7.332 1.00 97.56 87 SER A N 1
ATOM 680 C CA . SER A 1 87 ? -7.137 3.206 -7.424 1.00 97.56 87 SER A CA 1
ATOM 681 C C . SER A 1 87 ? -7.642 2.211 -6.370 1.00 97.56 87 SER A C 1
ATOM 683 O O . SER A 1 87 ? -8.613 2.491 -5.660 1.00 97.56 87 SER A O 1
ATOM 685 N N . ARG A 1 88 ? -6.950 1.076 -6.199 1.00 98.06 88 ARG A N 1
ATOM 686 C CA . ARG A 1 88 ? -7.277 0.069 -5.175 1.00 98.06 88 ARG A CA 1
ATOM 687 C C . ARG A 1 88 ? -7.094 0.604 -3.752 1.00 98.06 88 ARG A C 1
ATOM 689 O O . ARG A 1 88 ? -7.937 0.328 -2.903 1.00 98.06 88 ARG A O 1
ATOM 696 N N . PHE A 1 89 ? -6.069 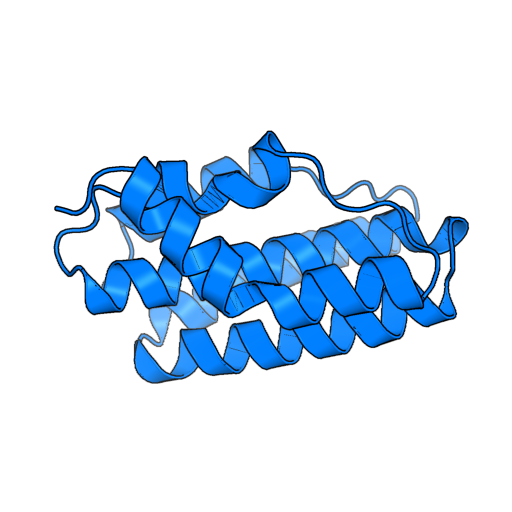1.415 -3.505 1.00 98.12 89 PHE A N 1
ATOM 697 C CA . PHE A 1 89 ? -5.881 2.140 -2.246 1.00 98.12 89 PHE A CA 1
ATOM 698 C C . PHE A 1 89 ? -7.127 2.957 -1.898 1.00 98.12 89 PHE A C 1
ATOM 700 O O . PHE A 1 89 ? -7.696 2.779 -0.824 1.00 98.12 89 PHE A O 1
ATOM 707 N N . SER A 1 90 ? -7.611 3.770 -2.839 1.00 95.88 90 SER A N 1
ATOM 708 C CA . SER A 1 90 ? -8.823 4.571 -2.642 1.00 95.88 90 SER A CA 1
ATOM 709 C C . SER A 1 90 ? -10.053 3.692 -2.379 1.00 95.88 90 SER A C 1
ATOM 711 O O . SER A 1 90 ? -10.845 3.989 -1.488 1.00 95.88 90 SER A O 1
ATOM 713 N N . HIS A 1 91 ? -10.194 2.579 -3.108 1.00 97.31 91 HIS A N 1
ATOM 714 C CA . HIS A 1 91 ? -11.294 1.629 -2.922 1.00 97.31 91 HIS A CA 1
ATOM 715 C C . HIS A 1 91 ? -11.358 1.055 -1.499 1.00 97.31 91 HIS A C 1
ATOM 717 O O . HIS A 1 91 ? -12.452 0.894 -0.968 1.00 97.31 91 HIS A O 1
ATOM 723 N N . PHE A 1 92 ? -10.209 0.765 -0.884 1.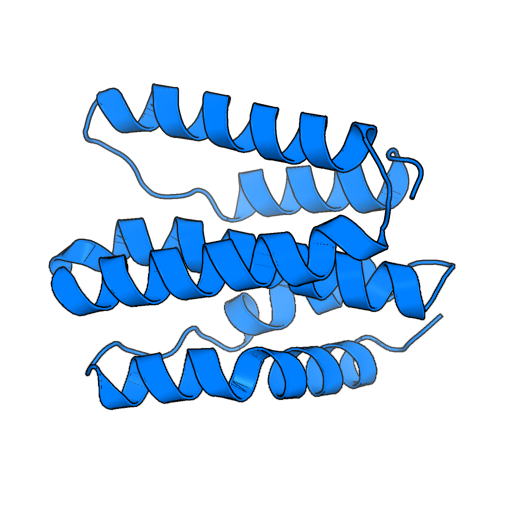00 97.38 92 PHE A N 1
ATOM 724 C CA . PHE A 1 92 ? -10.144 0.229 0.478 1.00 97.38 92 PHE A CA 1
ATOM 725 C C . PHE A 1 92 ? -10.164 1.309 1.564 1.00 97.38 92 PHE A C 1
ATOM 727 O O . PHE A 1 92 ? -10.633 1.047 2.669 1.00 97.38 92 PHE A O 1
ATOM 734 N N . LEU A 1 93 ? -9.693 2.521 1.259 1.00 96.12 93 LEU A N 1
ATOM 735 C CA . LEU A 1 93 ? -9.686 3.639 2.199 1.00 96.12 93 LEU A CA 1
ATOM 736 C C . LEU A 1 93 ? -11.082 4.252 2.387 1.00 96.12 93 LEU A C 1
ATOM 738 O O . LEU A 1 93 ? -11.458 4.567 3.509 1.00 96.12 93 LEU A O 1
ATOM 742 N N . ILE A 1 94 ? -11.867 4.409 1.313 1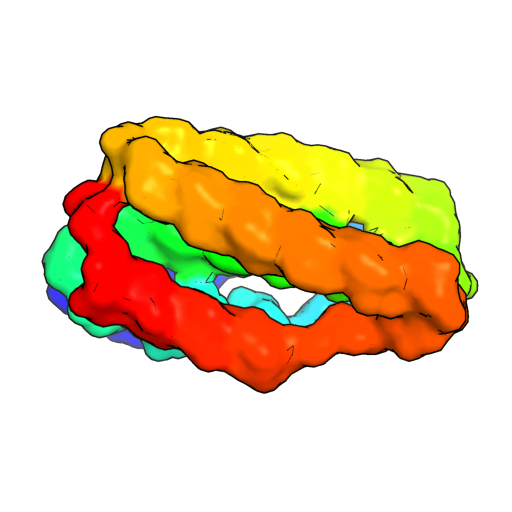.00 94.00 94 ILE A N 1
ATOM 743 C CA . ILE A 1 94 ? -13.189 5.064 1.365 1.00 94.00 94 ILE A CA 1
ATOM 744 C C . ILE A 1 94 ? -14.153 4.399 2.372 1.00 94.00 94 ILE A C 1
ATOM 746 O O . ILE A 1 94 ? -14.761 5.130 3.152 1.00 94.00 94 ILE A O 1
ATOM 750 N N . PRO A 1 95 ? -14.297 3.057 2.425 1.00 93.44 95 PRO A N 1
ATOM 751 C CA . PRO A 1 95 ? -15.177 2.389 3.388 1.00 93.44 95 PRO A CA 1
ATOM 752 C C . PRO A 1 95 ? -14.804 2.600 4.857 1.00 93.44 95 PRO A C 1
ATOM 754 O O . PRO A 1 95 ? -15.626 2.325 5.726 1.00 93.44 95 PRO A O 1
ATOM 757 N N . LEU A 1 96 ? -13.580 3.053 5.143 1.00 93.62 96 LEU A N 1
ATOM 758 C CA . LEU A 1 96 ? -13.161 3.382 6.502 1.00 93.62 96 LEU A CA 1
ATOM 759 C C . LEU A 1 96 ? -13.778 4.693 7.001 1.00 93.62 96 LEU A C 1
ATOM 761 O O . LEU A 1 96 ? -13.771 4.921 8.201 1.00 93.62 96 LEU A O 1
ATOM 765 N N . ASP A 1 97 ? -14.285 5.543 6.098 1.00 92.88 97 ASP A N 1
ATOM 766 C CA . ASP A 1 97 ? -14.966 6.814 6.403 1.00 92.88 97 ASP A CA 1
ATOM 767 C C . ASP A 1 97 ? -14.207 7.720 7.398 1.00 92.88 97 ASP A C 1
ATOM 769 O O . ASP A 1 97 ? -14.780 8.526 8.130 1.00 92.88 97 ASP A O 1
ATOM 773 N N . SER A 1 98 ? -12.876 7.602 7.426 1.00 93.25 98 SER A N 1
ATOM 774 C CA . SER A 1 98 ? -12.013 8.368 8.322 1.00 93.25 98 SER A CA 1
ATOM 775 C C . SER A 1 98 ? -11.350 9.500 7.557 1.00 93.25 98 SER A C 1
ATOM 777 O O . SER A 1 98 ? -10.386 9.319 6.807 1.00 93.25 98 SER A O 1
ATOM 779 N N . ARG A 1 99 ? -11.856 10.714 7.784 1.00 93.56 99 ARG A N 1
ATOM 780 C CA . ARG A 1 99 ? -11.232 11.939 7.278 1.00 93.56 99 ARG A CA 1
ATOM 781 C C . ARG A 1 99 ? -9.778 12.062 7.743 1.00 93.56 99 ARG A C 1
ATOM 783 O O . ARG A 1 99 ? -8.940 12.492 6.958 1.00 93.56 99 ARG A O 1
ATOM 790 N N . GLN A 1 100 ? -9.492 11.674 8.985 1.00 94.75 100 GLN A N 1
ATOM 791 C CA . GLN A 1 100 ? -8.147 11.750 9.545 1.00 94.75 100 GLN A CA 1
ATOM 792 C C . GLN A 1 100 ? -7.184 10.837 8.778 1.00 94.75 100 GLN A C 1
ATOM 794 O O . GLN A 1 100 ? -6.125 11.299 8.376 1.00 94.75 100 GLN A O 1
ATOM 799 N N . LEU A 1 101 ? -7.572 9.593 8.464 1.00 94.56 101 LEU A N 1
ATOM 800 C CA . LEU A 1 101 ? -6.737 8.720 7.627 1.00 94.56 101 LEU A CA 1
ATOM 801 C C . LEU A 1 101 ? -6.443 9.339 6.254 1.00 94.56 101 LEU A C 1
ATOM 803 O O . LEU A 1 101 ? -5.312 9.272 5.776 1.00 94.56 101 LEU A O 1
ATOM 807 N N . ILE A 1 102 ? -7.441 9.955 5.614 1.00 94.06 102 ILE A N 1
ATOM 808 C CA . ILE A 1 102 ? -7.250 10.621 4.317 1.00 94.06 102 ILE A CA 1
ATOM 809 C C . ILE A 1 102 ? -6.233 11.763 4.438 1.00 94.06 102 ILE A C 1
ATOM 811 O O . ILE A 1 102 ? -5.370 11.910 3.568 1.00 94.06 102 ILE A O 1
ATOM 815 N N . GLU A 1 103 ? -6.321 12.561 5.503 1.00 95.00 103 GLU A N 1
ATOM 816 C CA . GLU A 1 103 ? -5.381 13.648 5.784 1.00 95.00 103 GLU A CA 1
ATOM 817 C C . GLU A 1 103 ? -3.961 13.107 6.025 1.00 95.00 103 GLU A C 1
ATOM 819 O O . GLU A 1 103 ? -3.028 13.592 5.389 1.00 95.00 103 GLU A O 1
ATOM 824 N N . GLU A 1 104 ? -3.802 12.046 6.820 1.00 96.06 104 GLU A N 1
ATOM 825 C CA . GLU A 1 104 ? -2.510 11.405 7.112 1.00 96.06 104 GLU A CA 1
ATOM 826 C C . GLU A 1 104 ? -1.820 10.851 5.855 1.00 96.06 104 GLU A C 1
ATOM 828 O O . GLU A 1 104 ? -0.663 11.172 5.577 1.00 96.06 104 GLU A O 1
ATOM 833 N N . PHE A 1 105 ? -2.530 10.078 5.024 1.00 95.50 105 PHE A N 1
ATOM 834 C CA . PHE A 1 105 ? -1.968 9.579 3.761 1.00 95.50 105 PHE A CA 1
ATOM 835 C C . PHE A 1 105 ? -1.628 10.716 2.787 1.00 95.50 105 PHE A C 1
ATOM 837 O O . PHE A 1 105 ? -0.633 10.640 2.061 1.00 95.50 105 PHE A O 1
ATOM 844 N N . SER A 1 106 ? -2.435 11.781 2.770 1.00 94.12 106 SER A N 1
ATOM 845 C CA . SER A 1 106 ? -2.175 12.954 1.931 1.00 94.12 106 SER A CA 1
ATOM 846 C C . SER A 1 106 ? -0.932 13.714 2.390 1.00 94.12 106 SER A C 1
ATOM 848 O O . SER A 1 106 ? -0.130 14.122 1.550 1.00 94.12 106 SER A O 1
ATOM 850 N N . LEU A 1 107 ? -0.755 13.893 3.702 1.00 94.00 107 LEU A N 1
ATOM 851 C CA . LEU A 1 107 ? 0.429 14.518 4.291 1.00 94.00 107 LEU A CA 1
ATOM 852 C C . LEU A 1 107 ? 1.681 13.692 3.997 1.00 94.00 107 LEU A C 1
ATOM 854 O O . LEU A 1 107 ? 2.653 14.248 3.486 1.00 94.00 107 LEU A O 1
ATOM 858 N N . TYR A 1 108 ? 1.619 12.371 4.197 1.00 93.25 108 TYR A N 1
ATOM 859 C CA . TYR A 1 108 ? 2.716 11.471 3.849 1.00 93.25 108 TYR A CA 1
ATOM 860 C C . TYR A 1 108 ? 3.112 11.634 2.376 1.00 93.25 108 TYR A C 1
ATOM 862 O O . TYR A 1 108 ? 4.277 11.871 2.067 1.00 93.25 108 TYR A O 1
ATOM 870 N N . LEU A 1 109 ? 2.143 11.598 1.450 1.00 90.19 109 LEU A N 1
ATOM 871 C CA . LEU A 1 109 ? 2.408 11.758 0.017 1.00 90.19 109 LEU A CA 1
ATOM 872 C C . LEU A 1 109 ? 2.988 13.142 -0.339 1.00 90.19 109 LEU A C 1
ATOM 874 O O . LEU A 1 109 ? 3.817 13.258 -1.244 1.00 90.19 109 LEU A O 1
ATOM 878 N N . GLN A 1 110 ? 2.573 14.204 0.355 1.00 89.44 110 GLN A N 1
ATOM 879 C CA . GLN A 1 110 ? 3.128 15.549 0.173 1.00 89.44 110 GLN A CA 1
ATOM 880 C C . GLN A 1 110 ? 4.584 15.655 0.632 1.00 89.44 110 GLN A C 1
ATOM 882 O O . GLN A 1 110 ? 5.386 16.291 -0.048 1.00 89.44 110 GLN A O 1
ATOM 887 N N . GLU A 1 111 ? 4.933 15.062 1.770 1.00 87.25 111 GLU A N 1
ATOM 888 C CA . GLU A 1 111 ? 6.321 15.001 2.240 1.00 87.25 111 GLU A CA 1
ATOM 889 C C . GLU A 1 111 ? 7.181 14.214 1.256 1.00 87.25 111 GLU A C 1
ATOM 891 O O . GLU A 1 111 ? 8.174 14.715 0.738 1.00 87.25 111 GLU A O 1
ATOM 896 N N . GLU A 1 112 ? 6.701 13.032 0.892 1.00 80.88 112 GLU A N 1
ATOM 897 C CA . GLU A 1 112 ? 7.320 12.157 -0.090 1.00 80.88 112 GLU A CA 1
ATOM 898 C C . GLU A 1 112 ? 7.537 12.839 -1.456 1.00 80.88 112 GLU A C 1
ATOM 900 O O . GLU A 1 112 ? 8.587 12.700 -2.082 1.00 80.88 112 GLU A O 1
ATOM 905 N N . SER A 1 113 ? 6.554 13.591 -1.956 1.00 76.88 113 SER A N 1
ATOM 906 C CA . SER A 1 113 ? 6.671 14.288 -3.246 1.00 76.88 113 SER A CA 1
ATOM 907 C C . SER A 1 113 ? 7.664 15.449 -3.221 1.00 76.88 113 SER A C 1
ATOM 909 O O . SER A 1 113 ? 8.355 15.640 -4.220 1.00 76.88 113 SER A O 1
ATOM 911 N N . LYS A 1 114 ? 7.791 16.184 -2.107 1.00 71.19 114 LYS A N 1
ATOM 912 C CA . LYS A 1 114 ? 8.807 17.243 -1.958 1.00 71.19 114 LYS A CA 1
ATOM 913 C C . LYS A 1 114 ? 10.216 16.674 -2.085 1.00 71.19 114 LYS A C 1
ATOM 915 O O . LYS A 1 114 ? 11.015 17.230 -2.830 1.00 71.19 114 LYS A O 1
ATOM 920 N N . ASP A 1 115 ? 10.461 15.526 -1.461 1.00 59.97 115 ASP A N 1
ATOM 921 C CA . ASP A 1 115 ? 11.744 14.819 -1.534 1.00 59.97 115 ASP A CA 1
ATOM 922 C C . ASP A 1 115 ? 12.010 14.234 -2.943 1.00 59.97 115 ASP A C 1
ATOM 924 O O . ASP A 1 115 ? 13.152 13.985 -3.329 1.00 59.97 115 ASP A O 1
ATOM 928 N N . GLY A 1 116 ? 10.960 14.030 -3.751 1.00 57.31 116 GLY A N 1
ATOM 929 C CA . GLY A 1 116 ? 11.047 13.507 -5.121 1.00 57.31 116 GLY A CA 1
ATOM 930 C C . GLY A 1 116 ? 11.454 14.521 -6.188 1.00 57.31 116 GLY A C 1
ATOM 931 O O . GLY A 1 116 ? 12.017 14.129 -7.209 1.00 57.31 116 GLY A O 1
ATOM 932 N N . VAL A 1 117 ? 11.214 15.814 -5.956 1.00 53.69 117 VAL A N 1
ATOM 933 C CA . VAL A 1 117 ? 11.581 16.890 -6.897 1.00 53.69 117 VAL A CA 1
ATOM 934 C C . VAL A 1 117 ? 13.106 17.013 -7.053 1.00 53.69 117 VAL A C 1
ATOM 936 O O . VAL A 1 117 ? 13.580 17.436 -8.106 1.00 53.69 117 VAL A O 1
ATOM 939 N N . ASP A 1 118 ? 13.873 16.552 -6.063 1.00 49.19 118 ASP A N 1
ATOM 940 C CA . ASP A 1 118 ? 15.339 16.629 -6.040 1.00 49.19 118 ASP A CA 1
ATOM 941 C C . ASP A 1 118 ? 16.047 15.457 -6.758 1.00 49.19 118 ASP A C 1
ATOM 943 O O . ASP A 1 118 ? 17.277 15.376 -6.756 1.00 49.19 118 ASP A O 1
ATOM 947 N N . GLY A 1 119 ? 15.300 14.547 -7.402 1.00 46.84 119 GLY A N 1
ATOM 948 C CA . GLY A 1 119 ? 15.838 13.553 -8.345 1.00 46.84 119 GLY A CA 1
ATOM 949 C C . GLY A 1 119 ? 16.651 12.395 -7.745 1.00 46.84 119 GLY A C 1
ATOM 950 O O . GLY A 1 119 ? 17.200 11.597 -8.496 1.00 46.84 119 GLY A O 1
ATOM 951 N N . ASN A 1 120 ? 16.716 12.269 -6.416 1.00 51.47 120 ASN A N 1
ATOM 952 C CA . ASN A 1 120 ? 17.489 11.234 -5.705 1.00 51.47 120 ASN A CA 1
ATOM 953 C C . ASN A 1 120 ? 16.616 10.163 -5.027 1.00 51.47 120 ASN A C 1
ATOM 955 O O . ASN A 1 120 ? 17.056 9.505 -4.082 1.00 51.47 120 ASN A O 1
ATOM 959 N N . ARG A 1 121 ? 15.347 10.031 -5.416 1.00 62.75 121 ARG A N 1
ATOM 960 C CA . ARG A 1 121 ? 14.379 9.393 -4.526 1.00 62.75 121 ARG A CA 1
ATOM 961 C C . ARG A 1 121 ? 14.429 7.868 -4.571 1.00 62.75 121 ARG A C 1
ATOM 963 O O . ARG A 1 121 ? 14.218 7.253 -5.609 1.00 62.75 121 ARG A O 1
ATOM 970 N N . ILE A 1 122 ? 14.611 7.287 -3.389 1.00 75.06 122 ILE A N 1
ATOM 971 C CA . ILE A 1 122 ? 14.317 5.893 -3.070 1.00 75.06 122 ILE A CA 1
ATOM 972 C C . ILE A 1 122 ? 13.225 5.947 -1.999 1.00 75.06 122 ILE A C 1
ATOM 974 O O . ILE A 1 122 ? 13.466 6.466 -0.913 1.00 75.06 122 ILE A O 1
ATOM 978 N N . PHE A 1 123 ? 12.015 5.471 -2.304 1.00 86.81 123 PHE A N 1
ATOM 979 C CA . PHE A 1 123 ? 10.973 5.233 -1.296 1.00 86.81 123 PHE A CA 1
ATOM 980 C C . PHE A 1 123 ? 11.529 4.460 -0.084 1.00 86.81 123 PHE A C 1
ATOM 982 O O . PHE A 1 123 ? 12.023 3.339 -0.223 1.00 86.81 123 PHE A O 1
ATOM 989 N N . ASP A 1 124 ? 11.443 5.075 1.097 1.00 89.94 124 ASP A N 1
ATOM 990 C CA . ASP A 1 124 ? 11.962 4.534 2.352 1.00 89.94 124 ASP A CA 1
ATOM 991 C C . ASP A 1 124 ? 10.900 3.659 3.036 1.00 89.94 124 ASP A C 1
ATOM 993 O O . ASP A 1 124 ? 9.910 4.140 3.596 1.00 89.94 124 ASP A O 1
ATOM 997 N N . THR A 1 125 ? 11.121 2.344 2.991 1.00 91.56 125 THR A N 1
ATOM 998 C CA . THR A 1 125 ? 10.201 1.360 3.580 1.00 91.56 125 THR A CA 1
ATOM 999 C C . THR A 1 125 ? 10.135 1.462 5.107 1.00 91.56 125 THR A C 1
ATOM 1001 O O . THR A 1 125 ? 9.086 1.171 5.683 1.00 91.56 125 THR A O 1
ATOM 1004 N N . GLU A 1 126 ? 11.201 1.898 5.781 1.00 92.38 126 GLU A N 1
ATOM 1005 C CA . GLU A 1 126 ? 11.205 2.013 7.242 1.00 92.38 126 GLU A CA 1
ATOM 1006 C C . GLU A 1 126 ? 10.449 3.262 7.698 1.00 92.38 126 GLU A C 1
ATOM 1008 O O . GLU A 1 126 ? 9.613 3.181 8.602 1.00 92.38 126 GLU A O 1
ATOM 1013 N N . LYS A 1 127 ? 10.636 4.394 7.005 1.00 92.56 127 LYS A N 1
ATOM 1014 C CA . LYS A 1 127 ? 9.797 5.590 7.199 1.00 92.56 127 LYS A CA 1
ATOM 1015 C C . LYS A 1 127 ? 8.317 5.248 7.012 1.00 92.56 127 LYS A C 1
ATOM 1017 O O . LYS A 1 127 ? 7.479 5.634 7.829 1.00 92.56 127 LYS A O 1
ATOM 1022 N N . TYR A 1 128 ? 8.001 4.458 5.987 1.00 94.94 128 TYR A N 1
ATOM 1023 C CA . TYR A 1 128 ? 6.635 4.011 5.743 1.00 94.94 128 TYR A CA 1
ATOM 1024 C C . TYR A 1 128 ? 6.103 3.080 6.843 1.00 94.94 128 TYR A C 1
ATOM 1026 O O . TYR A 1 128 ? 4.958 3.217 7.275 1.00 94.94 128 TYR A O 1
ATOM 1034 N N . ARG A 1 129 ? 6.930 2.164 7.362 1.00 95.00 129 ARG A N 1
ATOM 1035 C CA . ARG A 1 129 ? 6.568 1.300 8.496 1.00 95.00 129 ARG A CA 1
ATOM 1036 C C . ARG A 1 129 ? 6.257 2.121 9.750 1.00 95.00 129 ARG A C 1
ATOM 1038 O O . ARG A 1 129 ? 5.289 1.808 10.444 1.00 95.00 129 ARG A O 1
ATOM 1045 N N . ILE A 1 130 ? 7.032 3.166 10.043 1.00 94.62 130 ILE A N 1
ATOM 1046 C CA . ILE A 1 130 ? 6.771 4.079 11.171 1.00 94.62 130 ILE A CA 1
ATOM 1047 C C . ILE A 1 130 ? 5.411 4.766 10.996 1.00 94.62 130 ILE A C 1
ATOM 1049 O O . ILE A 1 130 ? 4.598 4.756 11.921 1.00 94.62 130 ILE A O 1
ATOM 1053 N N . PHE A 1 131 ? 5.132 5.283 9.797 1.00 95.75 131 PHE A N 1
ATOM 1054 C CA . PHE A 1 131 ? 3.839 5.879 9.457 1.00 95.75 131 PHE A CA 1
ATOM 1055 C C . PHE A 1 131 ? 2.671 4.897 9.656 1.00 95.75 131 PHE A C 1
ATOM 1057 O O . PHE A 1 131 ? 1.683 5.228 10.309 1.00 95.75 131 PHE A O 1
ATOM 1064 N N . LEU A 1 132 ? 2.798 3.660 9.167 1.00 95.38 132 LEU A N 1
ATOM 1065 C CA . LEU A 1 132 ? 1.758 2.644 9.330 1.00 95.38 132 LEU A CA 1
ATOM 1066 C C . LEU A 1 132 ? 1.501 2.280 10.801 1.00 95.38 132 LEU A C 1
ATOM 1068 O O . LEU A 1 132 ? 0.355 2.053 11.187 1.00 95.38 132 LEU A O 1
ATOM 1072 N N . ASN A 1 133 ? 2.547 2.242 11.631 1.00 93.56 133 ASN A N 1
ATOM 1073 C CA . ASN A 1 133 ? 2.378 2.032 13.068 1.00 93.56 133 ASN A CA 1
ATOM 1074 C C . ASN A 1 133 ? 1.611 3.194 13.709 1.00 93.56 133 ASN A C 1
ATOM 1076 O O . ASN A 1 133 ? 0.665 2.932 14.447 1.00 93.56 133 ASN A O 1
ATOM 1080 N N . HIS A 1 134 ? 1.946 4.444 13.371 1.00 93.44 134 HIS A N 1
ATOM 1081 C CA . HIS A 1 134 ? 1.228 5.626 13.855 1.00 93.44 134 HIS A CA 1
ATOM 1082 C C . HIS A 1 134 ? -0.271 5.559 13.521 1.00 93.44 134 HIS A C 1
ATOM 1084 O O . HIS A 1 134 ? -1.104 5.622 14.427 1.00 93.44 134 HIS A O 1
ATOM 1090 N N . ILE A 1 135 ? -0.637 5.317 12.255 1.00 93.44 135 ILE A N 1
ATOM 1091 C CA . ILE A 1 135 ? -2.060 5.239 11.877 1.00 93.44 135 ILE A CA 1
ATOM 1092 C C . ILE A 1 135 ? -2.777 4.037 12.507 1.00 93.44 135 ILE A C 1
ATOM 1094 O O . ILE A 1 135 ? -3.983 4.088 12.729 1.00 93.44 135 ILE A O 1
ATOM 1098 N N . SER A 1 136 ? -2.056 2.954 12.821 1.00 89.06 136 SER A N 1
ATOM 1099 C CA . SER A 1 136 ? -2.639 1.776 13.473 1.00 89.06 136 SER A CA 1
ATOM 1100 C C . SER A 1 136 ? -3.009 2.007 14.942 1.00 89.06 136 SER A C 1
ATOM 1102 O O . SER A 1 136 ? -3.886 1.311 15.456 1.00 89.06 136 SER A O 1
ATOM 1104 N N . SER A 1 137 ? -2.352 2.957 15.617 1.00 84.56 137 SER A N 1
ATOM 1105 C CA . SER A 1 137 ? -2.500 3.187 17.058 1.00 84.56 137 SER A CA 1
ATOM 1106 C C . SER A 1 137 ? -3.167 4.508 17.425 1.00 84.56 137 SER A C 1
ATOM 1108 O O . SER A 1 137 ? -3.782 4.591 18.486 1.00 84.56 137 SER A O 1
ATOM 1110 N N . GLU A 1 138 ? -3.017 5.541 16.598 1.00 77.12 138 GLU A N 1
ATOM 1111 C CA . GLU A 1 138 ? -3.340 6.927 16.971 1.00 77.12 138 GLU A CA 1
ATOM 1112 C C . GLU A 1 138 ? -4.438 7.561 16.114 1.00 77.12 138 GLU A C 1
ATOM 1114 O O . GLU A 1 138 ? -4.938 8.630 16.464 1.00 77.12 138 GLU A O 1
ATOM 1119 N N . VAL A 1 139 ? -4.845 6.908 15.023 1.00 76.94 139 VAL A N 1
ATOM 1120 C CA . VAL A 1 139 ? -5.878 7.429 14.126 1.00 76.94 139 VAL A CA 1
ATOM 1121 C C . VAL A 1 139 ? -7.190 6.690 14.349 1.00 76.94 139 VAL A C 1
ATOM 1123 O O . VAL A 1 139 ? -7.243 5.459 14.331 1.00 76.94 139 VAL A O 1
ATOM 1126 N N . GLU A 1 140 ? -8.259 7.455 14.564 1.00 73.75 140 GLU A N 1
ATOM 1127 C CA . GLU A 1 140 ? -9.602 6.904 14.718 1.00 73.75 140 GLU A CA 1
ATOM 1128 C C . GLU A 1 140 ? -10.155 6.482 13.349 1.00 73.75 140 GLU A C 1
ATOM 1130 O O . GLU A 1 140 ? -10.133 7.246 12.375 1.00 73.75 140 GLU A O 1
ATOM 1135 N N . VAL A 1 141 ? -10.625 5.233 13.281 1.00 71.62 141 VAL A N 1
ATOM 1136 C CA . VAL A 1 141 ? -11.164 4.589 12.077 1.00 71.62 141 VAL A CA 1
ATOM 1137 C C . VAL A 1 141 ? -12.554 4.073 12.350 1.00 71.62 141 VAL A C 1
ATOM 1139 O O . VAL A 1 141 ? -12.775 3.368 13.363 1.00 71.62 141 VAL A O 1
#